Protein AF-A0A0V0XDU6-F1 (afdb_monomer_lite)

InterPro domains:
  IPR005324 Small ribosomal subunit protein uS5, C-terminal [PF03719] (1-61)
  IPR014721 Small ribosomal subunit protein uS5 domain 2-type fold, subgroup [G3DSA:3.30.230.10] (1-63)
  IPR020568 Ribosomal protein uS5 domain 2-type superfamily [SSF54211] (1-62)

Structure (mmCIF, N/CA/C/O backbone):
data_AF-A0A0V0XDU6-F1
#
_entry.id   AF-A0A0V0XDU6-F1
#
loop_
_atom_site.group_PDB
_atom_site.id
_atom_site.type_symbol
_atom_site.label_atom_id
_atom_site.label_alt_id
_atom_site.label_comp_id
_atom_site.label_asym_id
_atom_site.label_entity_id
_atom_site.label_seq_id
_atom_site.pdbx_PDB_ins_code
_atom_site.Cartn_x
_atom_site.Cartn_y
_atom_site.Cartn_z
_atom_site.occupancy
_atom_site.B_iso_or_equiv
_atom_site.auth_seq_id
_atom_site.auth_comp_id
_atom_site.auth_asym_id
_atom_site.auth_atom_id
_atom_site.pdbx_PDB_model_num
ATOM 1 N N . MET A 1 1 ? 4.862 -2.460 4.098 1.00 88.69 1 MET A N 1
ATOM 2 C CA . MET A 1 1 ? 4.002 -3.111 3.088 1.00 88.69 1 MET A CA 1
ATOM 3 C C . MET A 1 1 ? 4.811 -4.201 2.419 1.00 88.69 1 MET A C 1
ATOM 5 O O . MET A 1 1 ? 6.024 -4.042 2.337 1.00 88.69 1 MET A O 1
ATOM 9 N N . VAL A 1 2 ? 4.174 -5.286 2.000 1.00 94.25 2 VAL A N 1
ATOM 10 C CA . VAL A 1 2 ? 4.825 -6.395 1.298 1.00 94.25 2 VAL A CA 1
ATOM 11 C C . VAL A 1 2 ? 3.995 -6.705 0.050 1.00 94.25 2 VAL A C 1
ATOM 13 O O . VAL A 1 2 ? 2.763 -6.726 0.164 1.00 94.25 2 VAL A O 1
ATOM 16 N N . PRO A 1 3 ? 4.627 -6.914 -1.120 1.00 93.31 3 PRO A N 1
ATOM 17 C CA . PRO A 1 3 ? 3.921 -7.339 -2.323 1.00 93.31 3 PRO A CA 1
ATOM 18 C C . PRO A 1 3 ? 3.111 -8.611 -2.058 1.00 93.31 3 PRO A C 1
ATOM 20 O O . PRO A 1 3 ? 3.593 -9.526 -1.388 1.00 93.31 3 PRO A O 1
ATOM 23 N N . ALA A 1 4 ? 1.883 -8.657 -2.565 1.00 95.75 4 ALA A N 1
ATOM 24 C CA . ALA A 1 4 ? 1.025 -9.831 -2.481 1.00 95.75 4 ALA A CA 1
ATOM 25 C C . ALA A 1 4 ? 0.870 -10.464 -3.874 1.00 95.75 4 ALA A C 1
ATOM 27 O O . ALA A 1 4 ? 1.013 -9.765 -4.880 1.00 95.75 4 ALA A O 1
ATOM 28 N N . PRO A 1 5 ? 0.601 -11.779 -3.963 1.00 96.25 5 PRO A N 1
ATOM 29 C CA . PRO A 1 5 ? 0.259 -12.400 -5.235 1.00 96.25 5 PRO A CA 1
ATOM 30 C C . PRO A 1 5 ? -1.028 -11.788 -5.799 1.00 96.25 5 PRO A C 1
ATOM 32 O O . PRO A 1 5 ? -1.896 -11.336 -5.050 1.00 96.25 5 PRO A O 1
ATOM 35 N N . ARG A 1 6 ? -1.152 -11.794 -7.128 1.00 94.25 6 ARG A N 1
ATOM 36 C CA . ARG A 1 6 ? -2.301 -11.202 -7.816 1.00 94.25 6 ARG A CA 1
ATOM 37 C C . ARG A 1 6 ? -3.611 -11.868 -7.382 1.00 94.25 6 ARG A C 1
ATOM 39 O O . ARG A 1 6 ? -3.697 -13.096 -7.366 1.00 94.25 6 ARG A O 1
ATOM 46 N N . GLY A 1 7 ? -4.624 -11.065 -7.066 1.00 93.31 7 GLY A N 1
ATOM 47 C CA . GLY A 1 7 ? -5.928 -11.532 -6.587 1.00 93.31 7 GLY A CA 1
ATOM 48 C C . GLY A 1 7 ? -6.004 -11.815 -5.080 1.00 93.31 7 GLY A C 1
ATOM 49 O O . GLY A 1 7 ? -7.041 -12.281 -4.607 1.00 93.31 7 GLY A O 1
ATOM 50 N N . ALA A 1 8 ? -4.949 -11.531 -4.310 1.00 92.69 8 ALA A N 1
ATOM 51 C CA . ALA A 1 8 ? -4.974 -11.610 -2.846 1.00 92.69 8 ALA A CA 1
ATOM 52 C C . ALA A 1 8 ? -5.812 -10.493 -2.194 1.00 92.69 8 ALA A C 1
ATOM 54 O O . ALA A 1 8 ? -6.286 -10.635 -1.062 1.00 92.69 8 ALA A O 1
ATOM 55 N N . GLY A 1 9 ? -5.988 -9.377 -2.897 1.00 93.62 9 GLY A N 1
ATOM 56 C CA . GLY A 1 9 ? -6.617 -8.164 -2.411 1.00 93.62 9 GLY A CA 1
ATOM 57 C C . GLY A 1 9 ? -5.771 -7.403 -1.386 1.00 93.62 9 GLY A C 1
ATOM 58 O O . GLY A 1 9 ? -4.625 -7.728 -1.065 1.00 93.62 9 GLY A O 1
ATOM 59 N N . ILE A 1 10 ? -6.375 -6.357 -0.822 1.00 95.69 10 ILE A N 1
ATOM 60 C CA . ILE A 1 10 ? -5.741 -5.517 0.199 1.00 95.69 10 ILE A CA 1
ATOM 61 C C . ILE A 1 10 ? -6.003 -6.096 1.593 1.00 95.69 10 ILE A C 1
ATOM 63 O O . ILE A 1 10 ? -7.100 -5.937 2.158 1.00 95.69 10 ILE A O 1
ATOM 67 N N . VAL A 1 11 ? -4.969 -6.698 2.181 1.00 95.62 11 VAL A N 1
ATOM 68 C CA . VAL A 1 11 ? -4.972 -7.186 3.568 1.00 95.62 11 VAL A CA 1
ATOM 69 C C . VAL A 1 11 ? -4.423 -6.090 4.479 1.00 95.62 11 VAL A C 1
ATOM 71 O O . VAL A 1 11 ? -3.221 -5.983 4.742 1.00 95.62 11 VAL A O 1
ATOM 74 N N . ALA A 1 12 ? -5.332 -5.231 4.938 1.00 93.44 12 ALA A N 1
ATOM 75 C CA . ALA A 1 12 ? -5.024 -4.112 5.817 1.00 93.44 12 ALA A CA 1
ATOM 76 C C . ALA A 1 12 ? -6.183 -3.759 6.752 1.00 93.44 12 ALA A C 1
ATOM 78 O O . ALA A 1 12 ? -7.343 -4.092 6.499 1.00 93.44 12 ALA A O 1
ATOM 79 N N . ALA A 1 13 ? -5.870 -3.020 7.819 1.00 92.56 13 ALA A N 1
ATOM 80 C CA . ALA A 1 13 ? -6.876 -2.412 8.684 1.00 92.56 13 ALA A CA 1
ATOM 81 C C . ALA A 1 13 ? -7.755 -1.414 7.903 1.00 92.56 13 ALA A C 1
ATOM 83 O O . ALA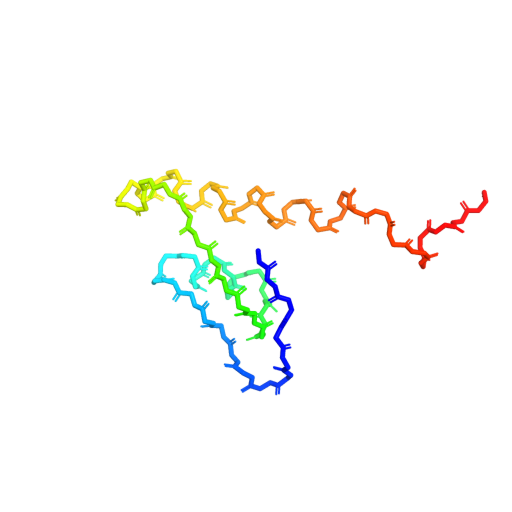 A 1 13 ? -7.348 -0.871 6.877 1.00 92.56 13 ALA A O 1
ATOM 84 N N . ARG A 1 14 ? -8.958 -1.122 8.417 1.00 91.88 14 ARG A N 1
ATOM 85 C CA . ARG A 1 14 ? -9.994 -0.333 7.717 1.00 91.88 14 ARG A CA 1
ATOM 86 C C . ARG A 1 14 ? -9.496 1.003 7.149 1.00 91.88 14 ARG A C 1
ATOM 88 O O . ARG A 1 14 ? -9.913 1.390 6.063 1.00 91.88 14 ARG A O 1
ATOM 95 N N . VAL A 1 15 ? -8.643 1.710 7.889 1.00 92.31 15 VAL A N 1
ATOM 96 C CA . VAL A 1 15 ? -8.163 3.047 7.514 1.00 92.31 15 VAL A CA 1
ATOM 97 C C . VAL A 1 15 ? -7.085 2.993 6.419 1.00 92.31 15 VAL A C 1
ATOM 99 O O . VAL A 1 15 ? -7.343 3.548 5.352 1.00 92.31 15 VAL A O 1
ATOM 102 N N . PRO A 1 16 ? -5.955 2.272 6.582 1.00 93.69 16 PRO A N 1
ATOM 103 C CA . PRO A 1 16 ? -4.987 2.085 5.500 1.00 93.69 16 PRO A CA 1
ATOM 104 C C . PRO A 1 16 ? -5.598 1.441 4.260 1.00 93.69 16 PRO A C 1
ATOM 106 O O . PRO A 1 16 ? -5.241 1.819 3.153 1.00 93.69 16 PRO A O 1
ATOM 109 N N . LYS A 1 17 ? -6.558 0.518 4.422 1.00 94.81 17 LYS A N 1
ATOM 110 C CA . LYS A 1 17 ? -7.230 -0.132 3.292 1.00 94.81 17 LYS A CA 1
ATOM 111 C C . LYS A 1 17 ? -7.864 0.885 2.342 1.00 94.81 17 LYS A C 1
ATOM 113 O O . LYS A 1 17 ? -7.669 0.774 1.142 1.00 94.81 17 LYS A O 1
ATOM 118 N N . LYS A 1 18 ? -8.550 1.907 2.867 1.00 94.81 18 LYS A N 1
ATOM 119 C CA . LYS A 1 18 ? -9.120 2.984 2.039 1.00 94.81 18 LYS A CA 1
ATOM 120 C C . LYS A 1 18 ? -8.045 3.815 1.343 1.00 94.81 18 LYS A C 1
ATOM 122 O O . LYS A 1 18 ? -8.184 4.120 0.169 1.00 94.81 18 LYS A O 1
ATOM 127 N N . VAL A 1 19 ? -6.972 4.162 2.056 1.00 94.75 19 VAL A N 1
ATOM 128 C CA . VAL A 1 19 ? -5.858 4.938 1.484 1.00 94.75 19 VAL A CA 1
ATOM 129 C C . VAL A 1 19 ? -5.200 4.172 0.333 1.00 94.75 19 VAL A C 1
ATOM 131 O O . VAL A 1 19 ? -4.959 4.743 -0.722 1.00 94.75 19 VAL A O 1
ATOM 134 N N . LEU A 1 20 ? -4.970 2.869 0.511 1.00 95.00 20 LEU A N 1
ATOM 135 C CA . LEU A 1 20 ? -4.384 1.992 -0.506 1.00 95.00 20 LEU A CA 1
ATOM 136 C C . LEU A 1 20 ? -5.311 1.807 -1.716 1.00 95.00 20 LEU A C 1
ATOM 138 O O . LEU A 1 20 ? -4.831 1.800 -2.844 1.00 95.00 20 LEU A O 1
ATOM 142 N N . GLN A 1 21 ? -6.630 1.744 -1.495 1.00 95.12 21 GLN A N 1
ATOM 143 C CA . GLN A 1 21 ? -7.620 1.757 -2.580 1.00 95.12 21 GLN A CA 1
ATOM 144 C C . GLN A 1 21 ? -7.571 3.063 -3.379 1.00 95.12 21 GLN A C 1
ATOM 146 O O . GLN A 1 21 ? -7.596 3.023 -4.604 1.00 95.12 21 GLN A O 1
ATOM 151 N N . PHE A 1 22 ? -7.459 4.217 -2.712 1.00 95.06 22 PHE A N 1
ATOM 152 C CA . PHE A 1 22 ? -7.318 5.505 -3.401 1.00 95.06 22 PHE A CA 1
ATOM 153 C C . PHE A 1 22 ? -5.999 5.632 -4.165 1.00 95.06 22 PHE A C 1
ATOM 155 O O . PHE A 1 22 ? -5.959 6.295 -5.194 1.00 95.06 22 PHE A O 1
ATOM 162 N N . ALA A 1 23 ? -4.940 4.977 -3.689 1.00 94.31 23 ALA A N 1
ATOM 163 C CA . ALA A 1 23 ? -3.662 4.896 -4.389 1.00 94.31 23 ALA A CA 1
ATOM 164 C C . ALA A 1 23 ? -3.683 3.938 -5.599 1.00 94.31 23 ALA A C 1
ATOM 166 O O . ALA A 1 23 ? -2.692 3.869 -6.319 1.00 94.31 23 ALA A O 1
ATOM 167 N N . GLY A 1 24 ? -4.775 3.195 -5.821 1.00 95.06 24 GLY A N 1
ATOM 168 C CA . GLY A 1 24 ? -4.906 2.251 -6.936 1.00 95.06 24 GLY A CA 1
ATOM 169 C C . GLY A 1 24 ? -4.181 0.917 -6.733 1.00 95.06 24 GLY A C 1
ATOM 170 O O . GLY A 1 24 ? -3.935 0.209 -7.702 1.00 95.06 24 GLY A O 1
ATOM 171 N N . ILE A 1 25 ? -3.821 0.560 -5.495 1.00 94.50 25 ILE A N 1
ATOM 172 C CA . ILE A 1 25 ? -3.159 -0.718 -5.199 1.00 94.50 25 ILE A CA 1
ATOM 173 C C . ILE A 1 25 ? -4.216 -1.812 -5.052 1.00 94.50 25 ILE A C 1
ATOM 175 O O . ILE A 1 25 ? -5.074 -1.726 -4.176 1.00 94.50 25 ILE A O 1
ATOM 179 N N . GLU A 1 26 ? -4.124 -2.857 -5.871 1.00 94.31 26 GLU A N 1
ATOM 180 C CA . GLU A 1 26 ? -5.079 -3.974 -5.866 1.00 94.31 26 GLU A CA 1
ATOM 181 C C . GLU A 1 26 ? -4.712 -5.051 -4.836 1.00 94.31 26 GLU A C 1
A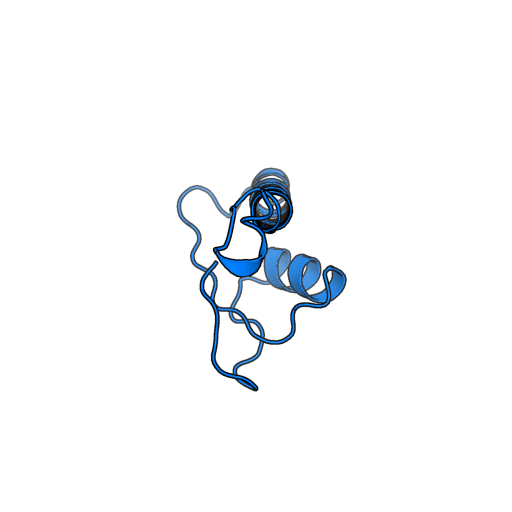TOM 183 O O . GLU A 1 26 ? -5.560 -5.485 -4.054 1.00 94.31 26 GL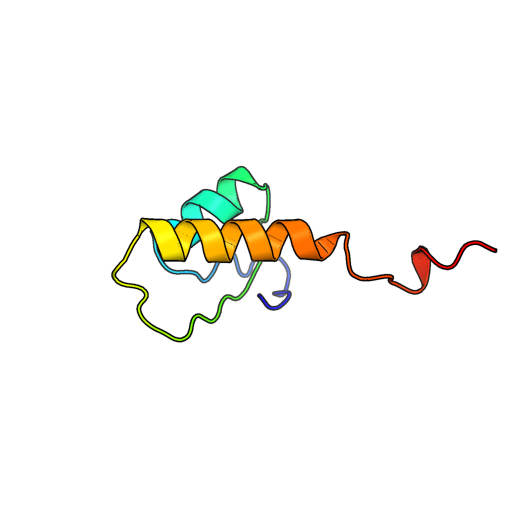U A O 1
ATOM 188 N N . ASP A 1 27 ? -3.432 -5.427 -4.785 1.00 95.69 27 ASP A N 1
ATOM 189 C CA . ASP A 1 27 ? -2.939 -6.569 -4.017 1.00 95.69 27 ASP A CA 1
ATOM 190 C C . ASP A 1 27 ? -1.764 -6.158 -3.122 1.00 95.69 27 ASP A C 1
ATOM 192 O O . ASP A 1 27 ? -0.684 -5.805 -3.600 1.00 95.69 27 ASP A O 1
ATOM 196 N N . VAL A 1 28 ? -1.952 -6.198 -1.799 1.00 96.19 28 VAL A N 1
ATOM 197 C CA . VAL A 1 28 ? -0.875 -5.877 -0.848 1.00 96.19 28 VAL A CA 1
ATOM 198 C C . VAL A 1 28 ? -1.129 -6.466 0.534 1.00 96.19 28 VAL A C 1
ATOM 200 O O . VAL A 1 28 ? -2.244 -6.418 1.068 1.00 96.19 28 VAL A O 1
ATOM 203 N N . PHE A 1 29 ? -0.059 -6.950 1.164 1.00 96.00 29 PHE A N 1
ATOM 204 C CA . PHE A 1 29 ? -0.057 -7.311 2.576 1.00 96.00 29 PHE A CA 1
ATOM 205 C C . PHE A 1 29 ? 0.525 -6.176 3.416 1.00 96.00 29 PHE A C 1
ATOM 207 O O . PHE A 1 29 ? 1.573 -5.594 3.109 1.00 96.00 29 PHE A O 1
ATOM 214 N N . THR A 1 30 ? -0.156 -5.841 4.510 1.00 94.56 30 THR A N 1
ATOM 215 C CA . THR A 1 30 ? 0.292 -4.788 5.424 1.00 94.56 30 THR A CA 1
ATOM 216 C C . THR A 1 30 ? 0.573 -5.339 6.811 1.00 94.56 30 THR A C 1
ATOM 218 O O . THR A 1 30 ? -0.122 -6.213 7.320 1.00 94.56 30 THR A O 1
ATOM 221 N N . SER A 1 31 ? 1.605 -4.788 7.436 1.00 93.62 31 SER A N 1
ATOM 222 C CA . SER A 1 31 ? 1.907 -4.976 8.845 1.00 93.62 31 SER A CA 1
ATOM 223 C C . SER A 1 31 ? 2.109 -3.600 9.467 1.00 93.62 31 SER A C 1
ATOM 225 O O . SER A 1 31 ? 2.689 -2.698 8.858 1.00 93.62 31 SER A O 1
ATOM 227 N N . SER A 1 32 ? 1.579 -3.415 10.670 1.00 92.00 32 SER A N 1
ATOM 228 C CA . SER A 1 32 ? 1.650 -2.154 11.403 1.00 92.00 32 SER A CA 1
ATOM 229 C C . SER A 1 32 ? 2.081 -2.428 12.833 1.00 92.00 32 SER A C 1
ATOM 231 O O . SER A 1 32 ? 1.514 -3.304 13.486 1.00 92.00 32 SER A O 1
ATOM 233 N N . ARG A 1 33 ? 3.051 -1.663 13.329 1.00 92.31 33 ARG A N 1
ATOM 234 C CA . ARG A 1 33 ? 3.540 -1.728 14.709 1.00 92.31 33 ARG A CA 1
ATOM 235 C C . ARG A 1 33 ? 3.418 -0.348 15.351 1.00 92.31 33 ARG A C 1
ATOM 237 O O . ARG A 1 33 ? 3.579 0.661 14.672 1.00 92.31 33 ARG A O 1
ATOM 244 N N . GLY A 1 34 ? 3.148 -0.312 16.654 1.00 92.25 34 GLY A N 1
ATOM 245 C CA . GLY A 1 34 ? 2.931 0.923 17.413 1.00 92.25 34 GLY A CA 1
ATOM 246 C C . GLY A 1 34 ? 1.448 1.206 17.669 1.00 92.25 34 GLY A C 1
ATOM 247 O O . GLY A 1 34 ? 0.605 0.317 17.553 1.00 92.25 34 GLY A O 1
ATOM 248 N N . SER A 1 35 ? 1.126 2.444 18.052 1.00 91.19 35 SER A N 1
ATOM 249 C CA . SER A 1 35 ? -0.250 2.838 18.380 1.00 91.19 35 SER A CA 1
ATOM 250 C C . SER A 1 35 ? -1.070 3.094 17.113 1.00 91.19 35 SER A C 1
ATOM 252 O O . SER A 1 35 ? -1.059 4.190 16.563 1.00 91.19 35 SER A O 1
ATOM 254 N N . THR A 1 36 ? -1.800 2.080 16.648 1.00 91.75 36 THR A N 1
ATOM 255 C CA . THR A 1 36 ? -2.673 2.161 15.459 1.00 91.75 36 THR A CA 1
ATOM 256 C C . THR A 1 36 ? -4.056 2.752 15.750 1.00 91.75 36 THR A C 1
ATOM 258 O O . THR A 1 36 ? -4.827 3.011 14.828 1.00 91.75 36 THR A O 1
ATOM 261 N N . LYS A 1 37 ? -4.381 2.993 17.030 1.00 91.94 37 LYS A N 1
ATOM 262 C CA . LYS A 1 37 ? -5.646 3.619 17.453 1.00 91.94 37 LYS A CA 1
ATOM 263 C C . LYS A 1 37 ? -5.702 5.110 17.103 1.00 91.94 37 LYS A C 1
ATOM 265 O O . LYS A 1 37 ? -6.786 5.652 16.909 1.00 91.94 37 LYS A O 1
ATOM 270 N N . THR A 1 38 ? -4.549 5.775 17.006 1.00 94.62 38 THR A N 1
ATOM 271 C CA . THR A 1 38 ? -4.458 7.180 16.596 1.00 94.62 38 THR A CA 1
ATOM 272 C C . THR A 1 38 ? -4.538 7.283 15.074 1.00 94.62 38 THR A C 1
ATOM 274 O O . THR A 1 38 ? -3.550 7.155 14.351 1.00 94.62 38 THR A O 1
ATOM 277 N N . LEU A 1 39 ? -5.752 7.515 14.573 1.00 92.50 39 LEU A N 1
ATOM 278 C CA . LEU A 1 39 ? -6.045 7.446 13.139 1.00 92.50 39 LEU A CA 1
ATOM 279 C C . LEU A 1 39 ? -5.192 8.399 12.293 1.00 92.50 39 LEU A C 1
ATOM 281 O O . LEU A 1 39 ? -4.719 7.995 11.237 1.00 92.50 39 LEU A O 1
ATOM 285 N N . GLY A 1 40 ? -4.945 9.627 12.765 1.00 94.38 40 GLY A N 1
ATOM 286 C CA . GLY A 1 40 ? -4.126 10.606 12.040 1.00 94.38 40 GLY A CA 1
ATOM 287 C C . GLY A 1 40 ? -2.698 10.114 11.789 1.00 94.38 40 GLY A C 1
ATOM 288 O O . GLY A 1 40 ? -2.225 10.135 10.655 1.00 94.38 40 GLY A O 1
ATOM 289 N N . ASN A 1 41 ? -2.046 9.573 12.823 1.00 93.81 41 ASN A N 1
ATOM 290 C CA . ASN A 1 41 ? -0.708 8.992 12.694 1.00 93.81 41 ASN A CA 1
ATOM 291 C C . ASN A 1 41 ? -0.721 7.756 11.795 1.00 93.81 41 ASN A C 1
ATOM 293 O O . ASN A 1 41 ? 0.211 7.545 11.025 1.00 93.81 41 ASN A O 1
ATOM 297 N N . PHE A 1 42 ? -1.782 6.952 11.864 1.00 94.31 42 PHE A N 1
ATOM 298 C CA . PHE A 1 42 ? -1.873 5.731 11.077 1.00 94.31 42 PHE A CA 1
ATOM 299 C C . PHE A 1 42 ? -2.069 6.000 9.577 1.00 94.31 42 PHE A C 1
ATOM 301 O O . PHE A 1 42 ? -1.435 5.350 8.741 1.00 94.31 42 PHE A O 1
ATOM 308 N N . VAL A 1 43 ? -2.888 6.999 9.227 1.00 95.25 43 VAL A N 1
ATOM 309 C CA . VAL A 1 43 ? -3.023 7.485 7.844 1.00 95.25 43 VAL A CA 1
ATOM 310 C C . VAL A 1 43 ? -1.697 8.050 7.359 1.00 95.25 43 VAL A C 1
ATOM 312 O O . VAL A 1 43 ? -1.225 7.647 6.297 1.00 95.25 43 VAL A O 1
ATOM 315 N N . LYS A 1 44 ? -1.068 8.923 8.154 1.00 94.81 44 LYS A N 1
ATOM 316 C CA . LYS A 1 44 ? 0.211 9.541 7.796 1.00 94.81 44 LYS A CA 1
ATOM 317 C C . LYS A 1 44 ? 1.299 8.497 7.551 1.00 94.81 44 LYS A C 1
ATOM 319 O O . LYS A 1 44 ? 1.931 8.527 6.507 1.00 94.81 44 LYS A O 1
ATOM 324 N N . ALA A 1 45 ? 1.429 7.505 8.430 1.00 95.50 45 ALA A N 1
ATOM 325 C CA . ALA A 1 45 ? 2.378 6.408 8.247 1.00 95.50 45 ALA A CA 1
ATOM 326 C C . ALA A 1 45 ? 2.123 5.609 6.955 1.00 95.50 45 ALA A C 1
ATOM 328 O O . ALA A 1 45 ? 3.068 5.178 6.298 1.00 95.50 45 ALA A O 1
ATOM 329 N N . THR A 1 46 ? 0.854 5.419 6.575 1.00 94.56 46 THR A N 1
ATOM 330 C CA . THR A 1 46 ? 0.496 4.743 5.317 1.00 94.56 46 THR A CA 1
ATOM 331 C C . THR A 1 46 ? 0.893 5.594 4.109 1.00 94.56 46 THR A C 1
ATOM 333 O O . THR A 1 46 ? 1.476 5.074 3.162 1.00 94.56 46 THR A O 1
ATOM 336 N N . PHE A 1 47 ? 0.632 6.901 4.162 1.00 94.56 47 PHE A N 1
ATOM 337 C CA . PHE A 1 47 ? 0.983 7.847 3.103 1.00 94.56 47 PHE A CA 1
ATOM 338 C C . PHE A 1 47 ? 2.502 7.990 2.932 1.00 94.56 47 PHE A C 1
ATOM 340 O O . PHE A 1 47 ? 3.016 7.879 1.822 1.00 94.56 47 PHE A O 1
ATOM 347 N N . ASP A 1 48 ? 3.237 8.126 4.037 1.00 94.94 48 ASP A N 1
ATOM 348 C CA . ASP A 1 48 ? 4.701 8.175 4.037 1.00 94.94 48 ASP A CA 1
ATOM 349 C C . ASP A 1 48 ? 5.299 6.884 3.454 1.00 94.94 48 ASP A C 1
ATOM 351 O O . ASP A 1 48 ? 6.328 6.910 2.780 1.00 94.94 48 ASP A O 1
ATOM 355 N N . CYS A 1 49 ? 4.653 5.737 3.690 1.00 94.19 49 CYS A N 1
ATOM 356 C CA . CYS A 1 49 ? 5.070 4.465 3.108 1.00 94.19 49 CYS A CA 1
ATOM 357 C C . CYS A 1 49 ? 4.889 4.439 1.583 1.00 94.19 49 CYS A C 1
ATOM 359 O O . CYS A 1 49 ? 5.749 3.889 0.900 1.00 94.19 49 CYS A O 1
ATOM 361 N N . LEU A 1 50 ? 3.807 5.027 1.058 1.00 93.94 50 LEU A N 1
ATOM 362 C CA . LEU A 1 50 ? 3.567 5.155 -0.385 1.00 93.94 50 LEU A CA 1
ATOM 363 C C . LEU A 1 50 ? 4.577 6.101 -1.039 1.00 93.94 50 LEU A C 1
ATOM 365 O O . LEU A 1 50 ? 5.133 5.775 -2.074 1.00 93.94 50 LEU A O 1
ATOM 369 N N . MET A 1 51 ? 4.896 7.230 -0.407 1.00 94.25 51 MET A N 1
ATOM 370 C CA . MET A 1 51 ? 5.916 8.159 -0.919 1.00 94.25 51 MET A CA 1
ATOM 371 C C . MET A 1 51 ? 7.287 7.483 -1.082 1.00 94.25 51 MET A C 1
ATOM 373 O O . MET A 1 51 ? 8.022 7.760 -2.028 1.00 94.25 51 MET A O 1
ATOM 377 N N . LYS A 1 52 ? 7.630 6.553 -0.183 1.00 94.44 52 LYS A N 1
ATOM 378 C CA . LYS A 1 52 ? 8.902 5.819 -0.226 1.00 94.44 52 LYS A CA 1
ATOM 379 C C . LYS A 1 52 ? 9.008 4.811 -1.370 1.00 94.44 52 LYS A C 1
ATOM 381 O O . LYS A 1 52 ? 10.123 4.370 -1.630 1.00 94.44 52 LYS A O 1
ATOM 386 N N . THR A 1 53 ? 7.921 4.453 -2.062 1.00 92.94 53 THR A N 1
ATOM 387 C CA . THR A 1 53 ? 8.001 3.475 -3.163 1.00 92.94 53 THR A CA 1
ATOM 388 C C . THR A 1 53 ? 8.835 3.996 -4.328 1.00 92.94 53 THR A C 1
ATOM 390 O O . THR A 1 53 ? 9.583 3.225 -4.911 1.00 92.94 53 THR A O 1
ATOM 393 N N . TYR A 1 54 ? 8.778 5.301 -4.612 1.00 90.81 54 TYR A N 1
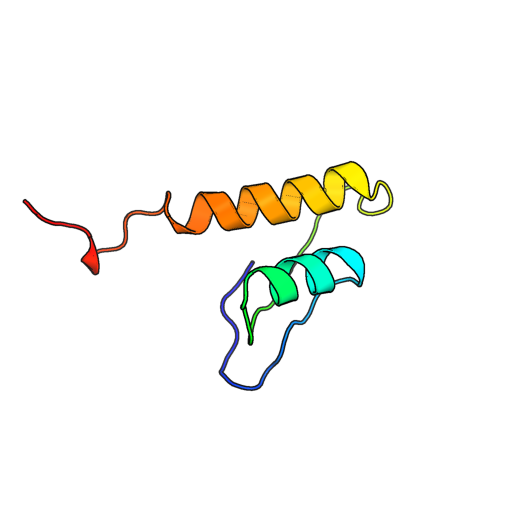ATOM 394 C CA . TYR A 1 54 ? 9.640 5.949 -5.611 1.00 90.81 54 TYR A CA 1
ATOM 395 C C . TYR A 1 54 ? 11.031 6.310 -5.076 1.00 90.81 54 TYR A C 1
ATOM 397 O O . TYR A 1 54 ? 11.939 6.577 -5.852 1.00 90.81 54 TYR A O 1
ATOM 405 N N . GLY A 1 55 ? 11.211 6.329 -3.752 1.00 91.31 55 GLY A N 1
ATOM 406 C CA . GLY A 1 55 ? 12.514 6.580 -3.131 1.00 91.31 55 GLY A CA 1
ATOM 407 C C . GLY A 1 55 ? 13.456 5.375 -3.177 1.00 91.31 55 GLY A C 1
ATOM 408 O O . GLY A 1 55 ? 14.640 5.522 -2.882 1.00 91.31 55 GLY A O 1
ATOM 409 N N . PHE A 1 56 ? 12.947 4.186 -3.510 1.00 91.56 56 PHE A N 1
ATOM 410 C CA . PHE A 1 56 ? 13.760 2.988 -3.663 1.00 91.56 56 PHE A CA 1
ATOM 411 C C . PHE A 1 56 ? 14.252 2.860 -5.108 1.00 91.56 56 PHE A C 1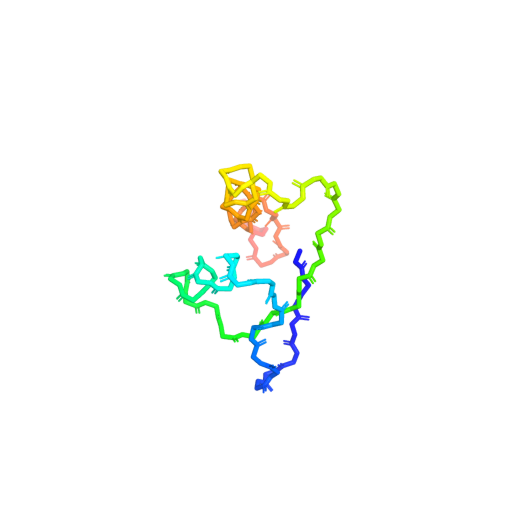
ATOM 413 O O . PHE A 1 56 ? 13.454 2.724 -6.031 1.00 91.56 56 PHE A O 1
ATOM 420 N N . LEU A 1 57 ? 15.572 2.882 -5.292 1.00 92.75 57 LEU A N 1
ATOM 421 C CA . LEU A 1 57 ? 16.202 2.765 -6.603 1.00 92.75 57 LEU A CA 1
ATOM 422 C C . LEU A 1 57 ? 16.296 1.289 -7.020 1.00 92.75 57 LEU A C 1
ATOM 424 O O . LEU A 1 57 ? 17.223 0.581 -6.617 1.00 92.75 57 LEU A O 1
ATOM 428 N N . THR A 1 58 ? 15.334 0.820 -7.815 1.00 92.75 58 THR A N 1
ATOM 429 C CA . THR A 1 58 ? 15.384 -0.526 -8.402 1.00 92.75 58 THR A CA 1
ATOM 430 C C . THR A 1 58 ? 16.423 -0.596 -9.528 1.00 92.75 58 THR A C 1
ATOM 432 O O . THR A 1 58 ? 16.725 0.436 -10.130 1.00 92.75 58 THR A O 1
ATOM 435 N N . PRO A 1 59 ? 16.966 -1.789 -9.847 1.00 93.38 59 PRO A N 1
ATOM 436 C CA . PRO A 1 59 ? 17.901 -1.967 -10.962 1.00 93.38 59 PRO A CA 1
ATOM 437 C C . PRO A 1 59 ? 17.392 -1.438 -12.307 1.00 93.38 59 PRO A C 1
ATOM 439 O O . PRO A 1 59 ? 18.185 -0.991 -13.127 1.00 93.38 59 PRO A O 1
ATOM 442 N N . ASP A 1 60 ? 16.074 -1.423 -12.512 1.00 91.62 60 ASP A N 1
ATOM 443 C CA . ASP A 1 60 ? 15.431 -0.876 -13.715 1.00 91.62 60 ASP A CA 1
ATOM 444 C C . ASP A 1 60 ? 15.663 0.635 -13.891 1.00 91.62 60 ASP A C 1
ATOM 446 O O . ASP A 1 60 ? 15.536 1.163 -14.992 1.00 91.62 60 ASP A O 1
ATOM 450 N N . LEU A 1 61 ? 15.975 1.335 -12.797 1.00 90.88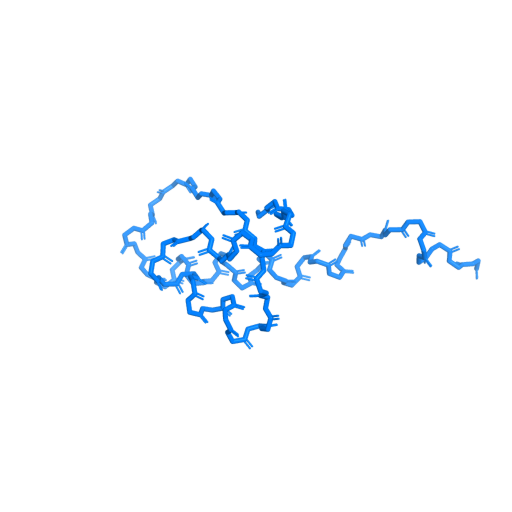 61 LEU A N 1
ATOM 451 C CA . LEU A 1 61 ? 16.187 2.781 -12.745 1.00 90.88 61 LEU A CA 1
ATOM 452 C C . LEU A 1 61 ? 17.677 3.154 -12.689 1.00 90.88 61 LEU A C 1
ATOM 454 O O . LEU A 1 61 ? 18.000 4.332 -12.538 1.00 90.88 61 LEU A O 1
ATOM 458 N N . TRP A 1 62 ? 18.592 2.183 -12.795 1.00 91.56 62 TRP A N 1
ATOM 459 C CA . TRP A 1 62 ? 20.035 2.429 -12.891 1.00 91.56 62 TRP A CA 1
ATOM 460 C C . TRP A 1 62 ? 20.387 2.848 -14.322 1.00 91.56 62 TRP A C 1
ATOM 462 O O . TRP A 1 62 ? 20.965 2.083 -15.089 1.00 91.56 62 TRP A O 1
ATOM 472 N N . ILE A 1 63 ? 19.968 4.053 -14.696 1.00 82.69 63 ILE A N 1
ATOM 473 C CA . ILE A 1 63 ? 20.449 4.721 -15.906 1.00 82.69 63 ILE A CA 1
ATOM 474 C C . ILE A 1 63 ? 21.739 5.477 -15.576 1.00 82.69 63 ILE A C 1
ATOM 476 O O . ILE A 1 63 ? 21.858 6.050 -14.494 1.00 82.69 63 ILE A O 1
ATOM 480 N N . GLU A 1 64 ? 22.700 5.396 -16.493 1.00 69.19 64 GLU A N 1
ATOM 481 C CA . GLU A 1 64 ? 24.045 5.980 -16.386 1.00 69.19 64 GLU A CA 1
ATOM 482 C C . GLU A 1 64 ? 24.027 7.517 -16.360 1.00 69.19 64 GLU A C 1
ATOM 484 O O . GLU A 1 64 ? 23.240 8.117 -17.133 1.00 69.19 64 GLU A O 1
#

Organism: NCBI:txid990121

pLDDT: mean 93.13, std 3.65, range [69.19, 96.25]

Foldseek 3Di:
DAFFPPPQADADDPLLSVVCVVVVNGGDDDDDDDPVVPSVVVNVVSVVVVVCVVVDQDPVNPDD

Sequence (64 aa):
MVPAPRGAGIVAARVPKKVLQFAGIEDVFTSSRGSTKTLGNFVKATFDCLMKTYGFLTPDLWIE

Radius of gyration: 13.2 Å; chains: 1; bounding box: 34×23×35 Å

Secondary structure (DSSP, 8-state):
-EE--TT--EES-HHHHHHHHHTT--SEE----S-TT-HHHHHHHHHHHHHTTTTS--GGG---